Protein AF-A0A075GUI1-F1 (afdb_m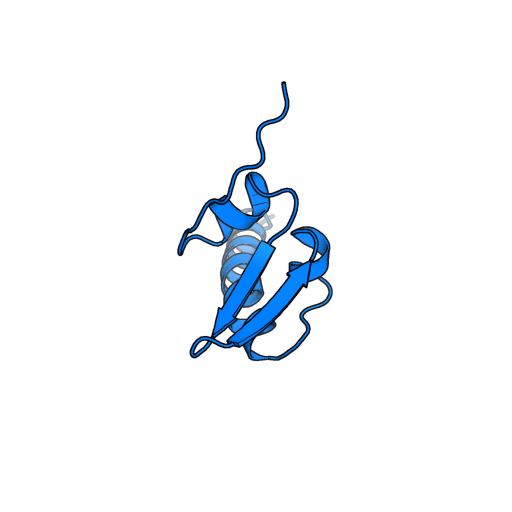onomer_lite)

InterPro domains:
  IPR027417 P-loop containing nucleoside triphosphate hydrolase [G3DSA:3.40.50.300] (1-69)
  IPR027417 P-loop containing nucleoside triphosphate hydrolase [SSF52540] (2-53)
  IPR047641 ABC transporter, ATP-binding protein MalK/UgpC-like [PTHR43875] (1-54)

Organism: NCBI:txid1457955

Structure (mmCIF, N/CA/C/O backbone):
data_AF-A0A075GUI1-F1
#
_entry.id   AF-A0A075GUI1-F1
#
loop_
_atom_site.group_PDB
_atom_site.id
_atom_site.type_symbol
_atom_site.label_atom_id
_atom_site.label_alt_id
_atom_site.label_comp_id
_atom_site.label_asym_id
_atom_site.label_entity_id
_atom_site.label_seq_id
_atom_site.pdbx_PDB_ins_code
_atom_site.Cartn_x
_atom_site.Cartn_y
_atom_site.Cartn_z
_atom_site.occupancy
_atom_site.B_iso_or_equiv
_atom_site.auth_seq_id
_atom_site.auth_comp_id
_atom_site.auth_asym_id
_atom_site.auth_atom_id
_atom_site.pdbx_PDB_model_num
ATOM 1 N N . LEU A 1 1 ? -24.076 7.849 -13.850 1.00 52.34 1 LEU A N 1
ATOM 2 C CA . LEU A 1 1 ? -22.961 7.361 -14.691 1.00 52.34 1 LEU A CA 1
ATOM 3 C C . LEU A 1 1 ? -21.822 6.962 -13.770 1.00 52.34 1 LEU A C 1
ATOM 5 O O . LEU A 1 1 ? -21.525 7.735 -12.870 1.00 52.34 1 LEU A O 1
ATOM 9 N N . GLY A 1 2 ? -21.231 5.787 -13.980 1.00 80.44 2 GLY A N 1
ATOM 10 C CA . GLY A 1 2 ? -19.912 5.448 -13.449 1.00 80.44 2 GLY A CA 1
ATOM 11 C C . GLY A 1 2 ? -18.889 5.712 -14.547 1.00 80.44 2 GLY A C 1
ATOM 12 O O . GLY A 1 2 ? -18.977 5.103 -15.611 1.00 80.44 2 GLY A O 1
ATOM 13 N N . THR A 1 3 ? -17.984 6.660 -14.321 1.00 92.81 3 THR A N 1
ATOM 14 C CA . THR A 1 3 ? -16.851 6.910 -15.218 1.00 92.81 3 THR A CA 1
ATOM 15 C C . THR A 1 3 ? -15.662 6.126 -14.695 1.00 92.81 3 THR A C 1
ATOM 17 O O . THR A 1 3 ? -15.309 6.254 -13.522 1.00 92.81 3 THR A O 1
ATOM 20 N N . THR A 1 4 ? -15.031 5.330 -15.555 1.00 94.88 4 THR A N 1
ATOM 21 C CA . THR A 1 4 ? -13.777 4.66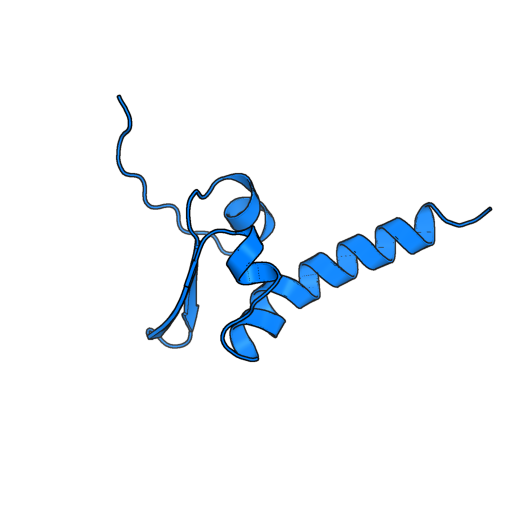3 -15.205 1.00 94.88 4 THR A CA 1
ATOM 22 C C . THR A 1 4 ? -12.735 5.720 -14.861 1.00 94.88 4 THR A C 1
ATOM 24 O O . THR A 1 4 ? -12.403 6.561 -15.694 1.00 94.88 4 THR A O 1
ATOM 27 N N . THR A 1 5 ? -12.244 5.676 -13.627 1.00 95.56 5 THR A N 1
ATOM 28 C CA . THR A 1 5 ? -11.277 6.637 -13.095 1.00 95.56 5 THR A CA 1
ATOM 29 C C . THR A 1 5 ? -10.002 5.900 -12.727 1.00 95.56 5 THR A C 1
ATOM 31 O O . THR A 1 5 ? -10.056 4.830 -12.126 1.00 95.56 5 THR A O 1
ATOM 34 N N . VAL A 1 6 ? -8.860 6.484 -13.080 1.00 95.38 6 VAL A N 1
ATOM 35 C CA . VAL A 1 6 ? -7.550 6.053 -12.591 1.00 95.38 6 VAL A CA 1
ATOM 36 C C . VAL A 1 6 ? -7.003 7.182 -11.731 1.00 95.38 6 VAL A C 1
ATOM 38 O O . VAL A 1 6 ? -6.893 8.314 -12.200 1.00 95.38 6 VAL A O 1
ATOM 41 N N . TYR A 1 7 ? -6.691 6.871 -10.477 1.00 95.31 7 TYR A N 1
ATOM 42 C CA . TYR A 1 7 ? -6.129 7.805 -9.508 1.00 95.31 7 TYR A CA 1
ATOM 43 C C . TYR A 1 7 ? -4.762 7.291 -9.058 1.00 95.31 7 TYR A C 1
ATOM 45 O O . TYR A 1 7 ? -4.617 6.106 -8.762 1.00 95.31 7 TYR A O 1
ATOM 53 N N . VAL A 1 8 ? -3.758 8.169 -9.050 1.00 95.75 8 VAL A N 1
ATOM 54 C CA . VAL A 1 8 ? -2.374 7.830 -8.694 1.00 95.75 8 VAL A CA 1
ATOM 55 C C . VAL A 1 8 ? -1.982 8.657 -7.485 1.00 95.75 8 VAL A C 1
ATOM 57 O O . VAL A 1 8 ? -2.073 9.882 -7.515 1.00 95.75 8 VAL A O 1
ATOM 60 N N . THR A 1 9 ? -1.528 7.983 -6.436 1.00 93.56 9 THR A N 1
ATOM 61 C CA . THR A 1 9 ? -1.132 8.611 -5.179 1.00 93.56 9 THR A CA 1
ATOM 62 C C . THR A 1 9 ? 0.071 7.894 -4.581 1.00 93.56 9 THR A C 1
ATOM 64 O O . THR A 1 9 ? 0.343 6.736 -4.901 1.00 93.56 9 THR A O 1
ATOM 67 N N . HIS A 1 10 ? 0.795 8.611 -3.728 1.00 90.88 10 HIS A N 1
ATOM 68 C CA . HIS A 1 10 ? 1.837 8.043 -2.874 1.00 90.88 10 HIS A CA 1
ATOM 69 C C . HIS A 1 10 ? 1.295 7.730 -1.469 1.00 90.88 10 HIS A C 1
ATOM 71 O O . HIS A 1 10 ? 2.008 7.133 -0.667 1.00 90.88 10 HIS A O 1
ATOM 77 N N . ASP A 1 11 ? 0.054 8.134 -1.169 1.00 90.25 11 ASP A N 1
ATOM 78 C CA . ASP A 1 11 ? -0.597 7.933 0.120 1.00 90.25 11 ASP A CA 1
ATOM 79 C C . ASP A 1 11 ? -1.417 6.636 0.116 1.00 90.25 11 ASP A C 1
ATOM 81 O O . ASP A 1 11 ? -2.342 6.433 -0.678 1.00 90.25 11 ASP A O 1
ATOM 85 N N . GLN A 1 12 ? -1.072 5.741 1.034 1.00 89.62 12 GLN A N 1
ATOM 86 C CA . GLN A 1 12 ? -1.741 4.456 1.179 1.00 89.62 12 GLN A CA 1
ATOM 87 C C . GLN A 1 12 ? -3.172 4.616 1.702 1.00 89.62 12 GLN A C 1
ATOM 89 O O . GLN A 1 12 ? -4.044 3.856 1.293 1.00 89.62 12 GLN A O 1
ATOM 94 N N . ILE A 1 13 ? -3.456 5.608 2.549 1.00 90.19 13 ILE A N 1
ATOM 95 C CA . ILE A 1 13 ? -4.799 5.857 3.089 1.00 90.19 13 ILE A CA 1
ATOM 96 C C . ILE A 1 13 ? -5.744 6.269 1.959 1.00 90.19 13 ILE A C 1
ATOM 98 O O . ILE A 1 13 ? -6.863 5.758 1.876 1.00 90.19 13 ILE A O 1
ATOM 102 N N . GLU A 1 14 ? -5.298 7.131 1.045 1.00 92.00 14 GLU A N 1
ATOM 103 C CA . GLU A 1 14 ? -6.084 7.499 -0.139 1.00 92.00 14 GLU A CA 1
ATOM 104 C C . GLU A 1 14 ? -6.381 6.274 -1.014 1.00 92.00 14 GLU A C 1
ATOM 106 O O . GLU A 1 14 ? -7.529 6.050 -1.405 1.00 92.00 14 GLU A O 1
ATOM 111 N N . ALA A 1 15 ? -5.373 5.436 -1.271 1.00 92.56 15 ALA A N 1
ATOM 112 C CA . ALA A 1 15 ? -5.548 4.211 -2.048 1.00 92.56 15 ALA A CA 1
ATOM 113 C C . ALA A 1 15 ? -6.512 3.221 -1.367 1.00 92.56 15 ALA A C 1
ATOM 115 O O . ALA A 1 15 ? -7.328 2.592 -2.039 1.00 92.56 15 ALA A O 1
ATOM 116 N N . MET A 1 16 ? -6.457 3.111 -0.038 1.00 91.81 16 MET A N 1
ATOM 117 C CA . MET A 1 16 ? -7.280 2.182 0.741 1.00 91.81 16 MET A CA 1
ATOM 118 C C . MET A 1 16 ? -8.737 2.628 0.900 1.00 91.81 16 MET A C 1
ATOM 120 O O . MET A 1 16 ? -9.610 1.784 1.096 1.00 91.81 16 MET A O 1
ATOM 124 N N . THR A 1 17 ? -9.009 3.932 0.832 1.00 92.31 17 THR A N 1
ATOM 125 C CA . THR A 1 17 ? -10.344 4.498 1.095 1.00 92.31 17 THR A CA 1
ATOM 126 C C . THR A 1 17 ? -11.125 4.838 -0.170 1.00 92.31 17 THR A C 1
ATOM 128 O O . THR A 1 17 ? -12.353 4.775 -0.151 1.00 92.31 17 THR A O 1
ATOM 131 N N . LEU A 1 18 ? -10.442 5.191 -1.263 1.00 93.31 18 LEU A N 1
ATOM 132 C CA . LEU A 1 18 ? -11.088 5.673 -2.489 1.00 93.31 18 LEU A CA 1
ATOM 133 C C . LEU A 1 18 ? -11.186 4.617 -3.590 1.00 93.31 18 LEU A C 1
ATOM 135 O O . LEU A 1 18 ? -12.067 4.713 -4.443 1.00 93.31 18 LEU A O 1
ATOM 139 N N . ALA A 1 19 ? -10.268 3.651 -3.627 1.00 94.94 19 ALA A N 1
ATOM 140 C CA . ALA A 1 19 ? -10.140 2.762 -4.771 1.00 94.94 19 ALA A CA 1
ATOM 141 C C . ALA A 1 19 ? -11.000 1.499 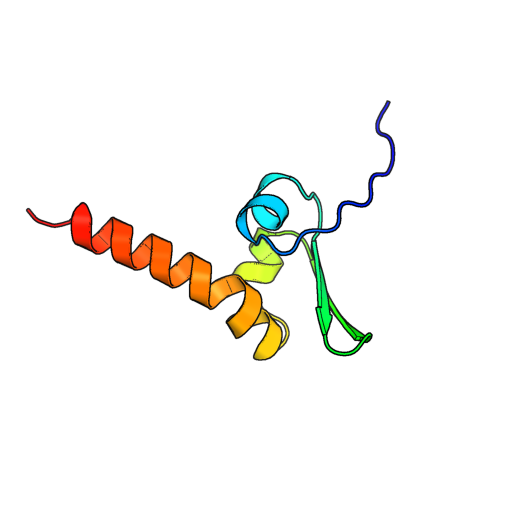-4.632 1.00 94.94 19 ALA A C 1
ATOM 143 O O . ALA A 1 19 ? -10.938 0.794 -3.628 1.00 94.94 19 ALA A O 1
ATOM 144 N N . ASP A 1 20 ? -11.705 1.129 -5.703 1.00 95.69 20 ASP A N 1
ATOM 145 C CA . ASP A 1 20 ? -12.308 -0.207 -5.813 1.00 95.69 20 ASP A CA 1
ATOM 146 C C . ASP A 1 20 ? -11.224 -1.300 -5.890 1.00 95.69 20 ASP A C 1
ATOM 148 O O . ASP A 1 20 ? -11.399 -2.430 -5.425 1.00 95.69 20 ASP A O 1
ATOM 152 N N . ARG A 1 21 ? -10.087 -0.968 -6.517 1.00 95.94 21 ARG A N 1
ATOM 153 C CA . ARG A 1 21 ? -8.910 -1.826 -6.686 1.00 95.94 21 ARG A CA 1
ATOM 154 C C . ARG A 1 21 ? -7.641 -0.986 -6.681 1.00 95.94 21 ARG A C 1
ATOM 156 O O . ARG A 1 21 ? -7.616 0.094 -7.263 1.00 95.94 21 ARG A O 1
ATOM 163 N N . ILE A 1 22 ? -6.576 -1.526 -6.102 1.00 96.00 22 ILE A N 1
ATOM 164 C CA . ILE A 1 22 ? -5.258 -0.892 -6.037 1.00 96.00 22 ILE A CA 1
ATOM 165 C C . ILE A 1 22 ? -4.304 -1.655 -6.949 1.00 96.00 22 ILE A C 1
ATOM 167 O O . ILE A 1 22 ? -4.285 -2.887 -6.932 1.00 96.00 22 ILE A O 1
ATOM 171 N N . ALA A 1 23 ? -3.511 -0.924 -7.729 1.00 96.81 23 ALA A N 1
ATOM 172 C CA . ALA A 1 23 ? -2.366 -1.445 -8.465 1.00 96.81 23 ALA A CA 1
ATOM 173 C C . ALA A 1 23 ? -1.082 -0.911 -7.819 1.00 96.81 23 ALA A C 1
ATOM 175 O O . ALA A 1 23 ? -0.878 0.299 -7.758 1.00 96.81 23 ALA A O 1
ATOM 176 N N . ILE A 1 24 ? -0.234 -1.810 -7.324 1.00 95.38 24 ILE A N 1
ATOM 177 C CA . ILE A 1 24 ? 1.031 -1.473 -6.664 1.00 95.38 24 ILE A CA 1
ATOM 178 C C . ILE A 1 24 ? 2.159 -1.757 -7.646 1.00 95.38 24 ILE A C 1
ATOM 180 O O . ILE A 1 24 ? 2.240 -2.864 -8.180 1.00 95.38 24 ILE A O 1
ATOM 184 N N . MET A 1 25 ? 3.013 -0.768 -7.893 1.00 95.00 25 MET A N 1
ATOM 185 C CA . MET A 1 25 ? 4.100 -0.854 -8.866 1.00 95.00 25 MET A CA 1
ATOM 186 C C . MET A 1 25 ? 5.450 -0.598 -8.200 1.00 95.00 25 MET A C 1
ATOM 188 O O . MET A 1 25 ? 5.550 0.252 -7.320 1.00 95.00 25 MET A O 1
ATOM 192 N N . ASP A 1 26 ? 6.477 -1.303 -8.664 1.00 94.50 26 ASP A N 1
ATOM 193 C CA . ASP A 1 26 ? 7.874 -1.102 -8.274 1.00 94.50 26 ASP A CA 1
ATOM 194 C C . ASP A 1 26 ? 8.777 -1.272 -9.495 1.00 94.50 26 ASP A C 1
ATOM 196 O O . ASP A 1 26 ? 8.577 -2.190 -10.287 1.00 94.50 26 ASP A O 1
ATOM 200 N N . GLY A 1 27 ? 9.735 -0.365 -9.691 1.00 93.94 27 GLY A N 1
ATOM 201 C CA . GLY A 1 27 ? 10.675 -0.437 -10.819 1.00 93.94 27 GLY A CA 1
ATOM 202 C C . GLY A 1 27 ? 10.039 -0.453 -12.220 1.00 93.94 27 GLY A C 1
ATOM 203 O O . GLY A 1 27 ? 10.683 -0.883 -13.170 1.00 93.94 27 GLY A O 1
ATOM 204 N N . GLY A 1 28 ? 8.788 0.001 -12.363 1.00 95.31 28 GLY A N 1
ATOM 205 C CA . GLY A 1 28 ? 8.021 -0.086 -13.615 1.00 95.31 28 GLY A CA 1
ATOM 206 C C . GLY A 1 28 ? 7.241 -1.394 -13.798 1.00 95.31 28 GLY A C 1
ATOM 207 O O . GLY A 1 28 ? 6.505 -1.521 -14.773 1.00 95.31 28 GLY A O 1
ATOM 208 N N . GLU A 1 29 ? 7.336 -2.323 -12.849 1.00 96.62 29 GLU A N 1
ATOM 209 C CA . GLU A 1 29 ? 6.656 -3.618 -12.859 1.00 96.62 29 GLU A CA 1
ATOM 210 C C . GLU A 1 29 ? 5.460 -3.629 -11.899 1.00 96.62 29 GLU A C 1
ATOM 212 O O . GLU A 1 29 ? 5.526 -3.105 -10.781 1.00 96.62 29 GLU A O 1
ATOM 217 N N . LEU A 1 30 ? 4.355 -4.254 -12.318 1.00 96.69 30 LEU A N 1
ATOM 218 C CA . LEU A 1 30 ? 3.169 -4.435 -11.479 1.00 96.69 30 LEU A CA 1
ATOM 219 C C . LEU A 1 30 ? 3.418 -5.547 -10.455 1.00 96.69 30 LEU A C 1
ATOM 221 O O . LEU A 1 30 ? 3.544 -6.715 -10.811 1.00 96.69 30 LEU A O 1
ATOM 225 N N . GLN A 1 31 ? 3.412 -5.184 -9.179 1.00 97.44 31 GLN A N 1
ATOM 226 C CA . GLN A 1 31 ? 3.651 -6.105 -8.070 1.00 97.44 31 GLN A CA 1
ATOM 227 C C . GLN A 1 31 ? 2.366 -6.807 -7.627 1.00 97.44 31 GLN A C 1
ATOM 229 O O . GLN A 1 31 ? 2.364 -8.010 -7.375 1.00 97.44 31 GLN A O 1
ATOM 234 N N . GLN A 1 32 ? 1.255 -6.067 -7.543 1.00 97.38 32 GLN A N 1
ATOM 235 C CA . GLN A 1 32 ? -0.046 -6.615 -7.157 1.00 97.38 32 GLN A CA 1
ATOM 236 C C . GLN A 1 32 ? -1.195 -5.748 -7.676 1.00 97.38 32 GLN A C 1
ATOM 238 O O . GLN A 1 32 ? -1.093 -4.524 -7.709 1.00 97.38 32 GLN A O 1
ATOM 243 N N . HIS A 1 33 ? -2.309 -6.387 -8.050 1.00 97.50 33 HIS A N 1
ATOM 244 C CA . HIS A 1 33 ? -3.555 -5.712 -8.415 1.00 97.50 33 HIS A CA 1
ATOM 245 C C . HIS A 1 33 ? -4.768 -6.398 -7.772 1.00 97.50 33 HIS A C 1
ATOM 247 O O . HIS A 1 33 ? -5.268 -7.411 -8.270 1.00 97.50 33 HIS A O 1
ATOM 253 N N . ALA A 1 34 ? -5.268 -5.840 -6.673 1.00 97.31 34 ALA A N 1
ATOM 254 C CA . ALA A 1 34 ? -6.316 -6.449 -5.853 1.00 97.31 34 ALA A CA 1
ATOM 255 C C . ALA A 1 34 ? -7.201 -5.384 -5.175 1.00 97.31 34 ALA A C 1
ATOM 257 O O . ALA A 1 34 ? -6.818 -4.213 -5.141 1.00 97.31 34 ALA A O 1
ATOM 258 N N . PRO A 1 35 ? -8.384 -5.749 -4.643 1.00 97.25 35 PRO A N 1
ATOM 259 C CA . PRO A 1 35 ? -9.129 -4.872 -3.740 1.00 97.25 35 PRO A CA 1
ATOM 260 C C . PRO A 1 35 ? -8.268 -4.441 -2.539 1.00 97.25 35 PRO A C 1
ATOM 262 O O . PRO A 1 35 ? -7.427 -5.236 -2.107 1.00 97.25 35 PRO A O 1
ATOM 265 N N . PRO A 1 36 ? -8.498 -3.247 -1.958 1.00 95.31 36 PRO A N 1
ATOM 266 C CA . PRO A 1 36 ? -7.697 -2.716 -0.852 1.00 95.31 36 PRO A CA 1
ATOM 267 C C . PRO A 1 36 ? -7.440 -3.708 0.289 1.00 95.31 36 PRO A C 1
ATOM 269 O O . PRO A 1 36 ? -6.297 -3.989 0.642 1.00 95.31 36 PRO A O 1
ATOM 272 N N . LEU A 1 37 ? -8.505 -4.319 0.816 1.00 94.50 37 LEU A N 1
ATOM 273 C CA . LEU A 1 37 ? -8.403 -5.265 1.930 1.00 94.50 37 LEU A CA 1
ATOM 274 C C . LEU A 1 37 ? -7.649 -6.545 1.559 1.00 94.50 37 LEU A C 1
ATOM 276 O O . LEU A 1 37 ? -6.966 -7.114 2.402 1.00 94.50 37 LEU A O 1
ATOM 280 N N . THR A 1 38 ? -7.748 -7.001 0.310 1.00 96.06 38 THR A N 1
ATOM 281 C CA . THR A 1 38 ? -6.979 -8.158 -0.162 1.00 96.06 38 THR A CA 1
ATOM 282 C C . THR A 1 38 ? -5.502 -7.805 -0.290 1.00 96.06 38 THR A C 1
ATOM 284 O O . THR A 1 38 ? -4.665 -8.583 0.140 1.00 96.06 38 THR A O 1
ATOM 287 N N . ALA A 1 39 ? -5.169 -6.626 -0.827 1.00 93.94 39 ALA A N 1
ATOM 288 C CA . ALA A 1 39 ? -3.779 -6.177 -0.921 1.00 93.94 39 ALA A CA 1
ATOM 289 C C . ALA A 1 39 ? -3.116 -6.040 0.461 1.00 93.94 39 ALA A C 1
ATOM 291 O O . ALA A 1 39 ? -1.937 -6.352 0.603 1.00 93.94 39 ALA A O 1
ATOM 292 N N . TYR A 1 40 ? -3.881 -5.617 1.472 1.00 92.62 40 TYR A N 1
ATOM 293 C CA . TYR A 1 40 ? -3.405 -5.491 2.849 1.00 92.62 40 TYR A CA 1
ATOM 294 C C . TYR A 1 40 ? -3.278 -6.842 3.578 1.00 92.62 40 TYR A C 1
ATOM 296 O O . TYR A 1 40 ? -2.251 -7.108 4.195 1.00 92.62 40 TYR A O 1
ATOM 304 N N . ASN A 1 41 ? -4.295 -7.710 3.503 1.00 93.94 41 ASN A N 1
ATOM 305 C CA . ASN A 1 41 ? -4.299 -8.987 4.233 1.00 93.94 41 ASN A CA 1
ATOM 306 C C . ASN A 1 41 ? -3.464 -10.082 3.549 1.00 93.94 41 ASN A C 1
ATOM 308 O O . ASN A 1 41 ? -2.934 -10.969 4.215 1.00 93.94 41 ASN A O 1
ATOM 312 N N . GLU A 1 42 ? -3.363 -10.036 2.220 1.00 95.50 42 GLU A N 1
ATOM 313 C CA . GLU A 1 42 ? -2.712 -11.047 1.385 1.00 95.50 42 GLU A CA 1
ATOM 314 C C . GLU A 1 42 ? -1.705 -10.374 0.430 1.00 95.50 42 GLU A C 1
ATOM 316 O O . GLU A 1 42 ? -1.916 -10.334 -0.791 1.00 95.50 42 GLU A O 1
ATOM 321 N N . PRO A 1 43 ? -0.607 -9.800 0.958 1.00 95.69 43 PRO A N 1
ATOM 322 C CA . PRO A 1 43 ? 0.409 -9.170 0.128 1.00 95.69 43 PRO A CA 1
ATOM 323 C C . PRO A 1 43 ? 1.120 -10.219 -0.737 1.00 95.69 43 PRO A C 1
ATOM 325 O O . PRO A 1 43 ? 1.564 -11.259 -0.252 1.00 95.69 43 PRO A O 1
ATOM 328 N N . ALA A 1 44 ? 1.256 -9.933 -2.031 1.00 96.44 44 ALA A N 1
ATOM 329 C CA . ALA A 1 44 ? 1.822 -10.859 -3.011 1.00 96.44 44 ALA A CA 1
ATOM 330 C C . ALA A 1 44 ? 3.341 -11.049 -2.863 1.00 96.44 44 ALA A C 1
ATOM 332 O O . ALA A 1 44 ? 3.883 -12.056 -3.318 1.00 96.44 44 ALA A O 1
ATOM 333 N N . ASN A 1 45 ? 4.038 -10.081 -2.260 1.00 94.88 45 ASN A N 1
ATOM 334 C CA . ASN A 1 45 ? 5.473 -10.136 -1.999 1.00 94.88 45 ASN A CA 1
ATOM 335 C C . ASN A 1 45 ? 5.881 -9.195 -0.847 1.00 94.88 45 ASN A C 1
ATOM 337 O O . ASN A 1 45 ? 5.083 -8.387 -0.362 1.00 94.88 45 ASN A O 1
ATOM 341 N N . ASP A 1 46 ? 7.144 -9.297 -0.423 1.00 93.00 46 ASP A N 1
ATOM 3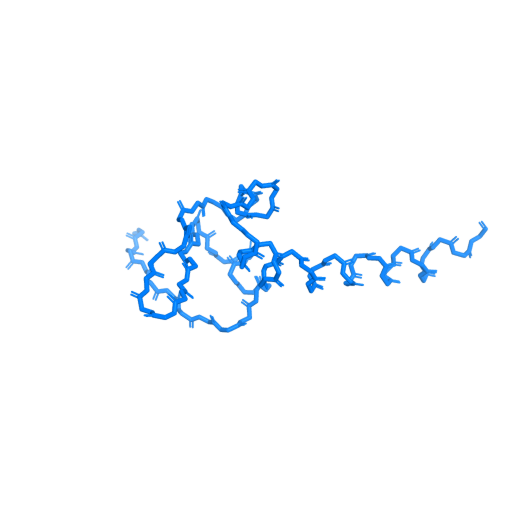42 C CA . ASP A 1 46 ? 7.691 -8.511 0.691 1.00 93.00 46 ASP A CA 1
ATOM 343 C C . ASP A 1 46 ? 7.694 -7.003 0.421 1.00 93.00 46 ASP A C 1
ATOM 345 O O . ASP A 1 46 ? 7.531 -6.216 1.355 1.00 93.00 46 ASP A O 1
ATOM 349 N N . PHE A 1 47 ? 7.830 -6.589 -0.844 1.00 93.56 47 PHE A N 1
ATOM 350 C CA . PHE A 1 47 ? 7.725 -5.182 -1.217 1.00 93.56 47 PHE A CA 1
ATOM 351 C C . PHE A 1 47 ? 6.319 -4.653 -0.934 1.00 93.56 47 PHE A C 1
ATOM 353 O O . PHE A 1 47 ? 6.182 -3.647 -0.244 1.00 93.56 47 PHE A O 1
ATOM 360 N N . VAL A 1 48 ? 5.270 -5.347 -1.390 1.00 93.50 48 VAL A N 1
ATOM 361 C CA . VAL A 1 48 ? 3.881 -4.933 -1.141 1.00 93.50 48 VAL A CA 1
ATOM 362 C C . VAL A 1 48 ? 3.586 -4.893 0.355 1.00 93.50 48 VAL A C 1
ATOM 364 O O . VAL A 1 48 ? 3.020 -3.914 0.838 1.00 93.50 48 VAL A O 1
ATOM 367 N N . LYS A 1 49 ? 4.031 -5.904 1.106 1.00 92.56 49 LYS A N 1
ATOM 368 C CA . LYS A 1 49 ? 3.883 -5.930 2.566 1.00 92.56 49 LYS A CA 1
ATOM 369 C C . LYS A 1 49 ? 4.576 -4.737 3.233 1.00 92.56 49 LYS A C 1
ATOM 371 O O . LYS A 1 49 ? 4.002 -4.091 4.106 1.00 92.56 49 LYS A O 1
ATOM 376 N N . GLY A 1 50 ? 5.810 -4.438 2.832 1.00 89.75 50 GLY A N 1
ATOM 377 C CA . GLY A 1 50 ? 6.586 -3.328 3.384 1.00 89.75 50 GLY A CA 1
ATOM 378 C C . GLY A 1 50 ? 6.042 -1.955 2.991 1.00 89.75 50 GLY A C 1
ATOM 379 O O . GLY A 1 50 ? 6.081 -1.034 3.802 1.00 89.75 50 GLY A O 1
ATOM 380 N N . PHE A 1 51 ? 5.526 -1.828 1.771 1.00 87.94 51 PHE A N 1
ATOM 381 C CA . PHE A 1 51 ? 4.989 -0.586 1.232 1.00 87.94 51 PHE A CA 1
ATOM 382 C C . PHE A 1 51 ? 3.597 -0.269 1.781 1.00 87.94 51 PHE A C 1
ATOM 384 O O . PHE A 1 51 ? 3.355 0.865 2.172 1.00 87.94 51 PHE A O 1
ATOM 391 N N . LEU A 1 52 ? 2.688 -1.249 1.817 1.00 86.31 52 LEU A N 1
ATOM 392 C CA . LEU A 1 52 ? 1.286 -1.031 2.181 1.00 86.31 52 LEU A CA 1
ATOM 393 C C . LEU A 1 52 ? 1.004 -1.295 3.664 1.00 86.31 52 LEU A C 1
ATOM 395 O O . LEU A 1 52 ? 0.329 -0.498 4.307 1.00 86.31 52 LEU A O 1
ATOM 399 N N . CYS A 1 53 ? 1.488 -2.412 4.212 1.00 81.56 53 CYS A N 1
ATOM 400 C CA . CYS A 1 53 ? 1.071 -2.858 5.544 1.00 81.56 53 CYS A CA 1
ATOM 401 C C . CYS A 1 53 ? 1.845 -2.145 6.649 1.00 81.56 53 CYS A C 1
ATOM 403 O O . CYS A 1 53 ? 1.234 -1.631 7.576 1.00 81.56 53 CYS A O 1
ATOM 405 N N . LYS A 1 54 ? 3.177 -2.047 6.532 1.00 78.69 54 LYS A N 1
ATOM 406 C CA . LYS A 1 54 ? 4.045 -1.569 7.623 1.00 78.69 54 LYS A CA 1
ATOM 407 C C . LYS A 1 54 ? 3.606 -0.221 8.206 1.00 78.69 54 LYS A C 1
ATOM 409 O O . LYS A 1 54 ? 3.566 -0.060 9.418 1.00 78.69 54 LYS A O 1
ATOM 414 N N . HIS A 1 55 ? 3.270 0.736 7.348 1.00 77.56 55 HIS A N 1
ATOM 415 C CA . HIS A 1 55 ? 2.881 2.069 7.797 1.00 77.56 55 HIS A CA 1
ATOM 416 C C . HIS A 1 55 ? 1.481 2.091 8.431 1.00 77.56 55 HIS A C 1
ATOM 418 O O . HIS A 1 55 ? 1.262 2.761 9.437 1.00 77.56 55 HIS A O 1
ATOM 424 N N . ILE A 1 56 ? 0.538 1.325 7.876 1.00 77.81 56 ILE A N 1
ATOM 425 C CA . ILE A 1 56 ? -0.815 1.185 8.430 1.00 77.81 56 ILE A CA 1
ATOM 426 C C . ILE A 1 56 ? -0.763 0.464 9.785 1.00 77.81 56 ILE A C 1
ATOM 428 O O . ILE A 1 56 ? -1.420 0.894 10.733 1.00 77.81 56 ILE A O 1
ATOM 432 N N . ASP A 1 57 ? 0.059 -0.576 9.902 1.00 81.94 57 ASP A N 1
ATOM 433 C CA . ASP A 1 57 ? 0.248 -1.344 11.133 1.00 81.94 57 ASP A CA 1
ATOM 434 C C . ASP A 1 57 ? 0.838 -0.472 12.248 1.00 81.94 57 ASP A C 1
ATOM 436 O O . ASP A 1 57 ? 0.332 -0.496 13.367 1.00 81.94 57 ASP A O 1
ATOM 440 N N . GLU A 1 58 ? 1.835 0.366 11.939 1.00 79.44 58 GLU A N 1
ATOM 441 C CA . GLU A 1 58 ? 2.413 1.334 12.884 1.00 79.44 58 GLU A CA 1
ATOM 442 C C . GLU A 1 58 ? 1.356 2.320 13.420 1.00 79.44 58 GLU A C 1
ATOM 444 O O . GLU A 1 58 ? 1.341 2.637 14.615 1.00 79.44 58 GLU A O 1
ATOM 449 N N . ILE A 1 59 ? 0.437 2.785 12.565 1.00 79.56 59 ILE A N 1
ATOM 450 C CA . ILE A 1 59 ? -0.671 3.668 12.967 1.00 79.56 59 ILE A CA 1
ATOM 451 C C . ILE A 1 59 ? -1.645 2.929 13.894 1.00 79.56 59 ILE A C 1
ATOM 453 O O . ILE A 1 59 ? -2.028 3.467 14.937 1.00 79.56 59 ILE A O 1
ATOM 457 N N . VAL A 1 60 ? -2.034 1.702 13.539 1.00 81.81 60 VAL A N 1
ATOM 458 C CA . VAL A 1 60 ? -2.958 0.876 14.333 1.00 81.81 60 VAL A CA 1
ATOM 459 C C . VAL A 1 60 ? -2.349 0.526 15.690 1.00 81.81 60 VAL A C 1
ATOM 461 O O . VAL A 1 60 ? -3.012 0.663 16.718 1.00 81.81 60 VAL A O 1
ATOM 464 N N . GLU A 1 61 ? -1.080 0.126 15.719 1.00 83.94 61 GLU A N 1
ATOM 465 C CA . GLU A 1 61 ? -0.351 -0.188 16.948 1.00 83.94 61 GLU A CA 1
ATOM 466 C C . GLU A 1 61 ? -0.244 1.039 17.860 1.00 83.94 61 GLU A C 1
ATOM 468 O O . GLU A 1 61 ? -0.542 0.957 19.053 1.00 83.94 61 GLU A O 1
ATOM 473 N N . THR A 1 62 ? 0.105 2.201 17.300 1.00 83.19 62 THR A N 1
ATOM 474 C CA . THR A 1 62 ? 0.178 3.460 18.054 1.00 83.19 62 THR A CA 1
ATOM 475 C C . THR A 1 62 ? -1.176 3.823 18.661 1.00 83.19 62 THR A C 1
ATOM 477 O O . THR A 1 62 ? -1.246 4.180 19.838 1.00 83.19 62 THR A O 1
ATOM 480 N N . ALA A 1 63 ? -2.260 3.700 17.892 1.00 83.31 63 ALA A N 1
ATOM 481 C CA . ALA A 1 63 ? -3.609 3.961 18.382 1.00 83.31 63 ALA A CA 1
ATOM 482 C C . ALA A 1 63 ? -3.988 3.004 19.523 1.00 83.31 63 ALA A C 1
ATOM 484 O O . ALA A 1 63 ? -4.420 3.459 20.582 1.00 83.31 63 ALA A O 1
ATOM 48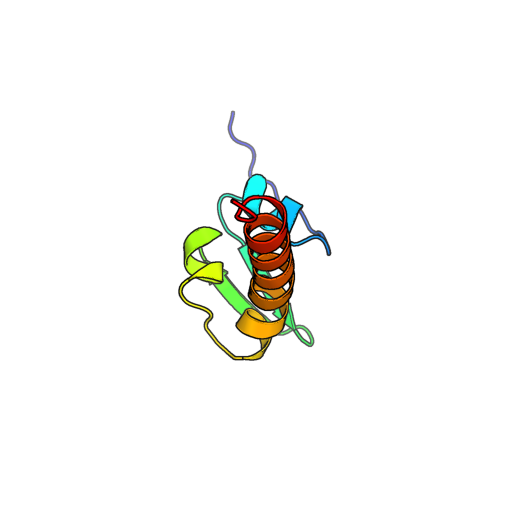5 N N . ASN A 1 64 ? -3.761 1.700 19.355 1.00 85.38 64 ASN A N 1
ATOM 486 C CA . ASN A 1 64 ? -4.033 0.707 20.396 1.00 85.38 64 ASN A CA 1
ATOM 487 C C . ASN A 1 64 ? -3.247 1.005 21.680 1.00 85.38 64 ASN A C 1
ATOM 489 O O . ASN A 1 64 ? -3.814 0.969 22.765 1.00 85.38 64 ASN A O 1
ATOM 493 N N . ASN A 1 65 ? -1.974 1.390 21.576 1.00 86.06 65 ASN A N 1
ATOM 494 C CA . ASN A 1 65 ? -1.150 1.727 22.740 1.00 86.06 65 ASN A CA 1
ATOM 495 C C . ASN A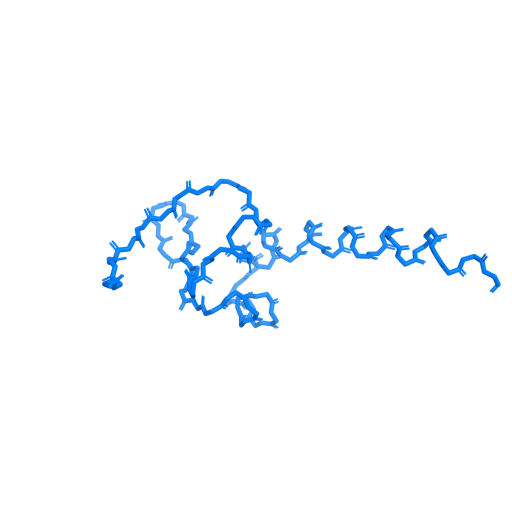 1 65 ? -1.630 2.984 23.486 1.00 86.06 65 ASN A C 1
ATOM 497 O O . ASN A 1 65 ? -1.487 3.063 24.705 1.00 86.06 65 ASN A O 1
ATOM 501 N N . ILE A 1 66 ? -2.194 3.966 22.775 1.00 85.88 66 ILE A N 1
ATOM 502 C CA . ILE A 1 66 ? -2.742 5.192 23.376 1.00 85.88 66 ILE A CA 1
ATOM 503 C C . ILE A 1 66 ? -4.089 4.917 24.055 1.00 85.88 66 ILE A C 1
ATOM 505 O O . ILE A 1 66 ? -4.334 5.416 25.151 1.00 85.88 66 ILE A O 1
ATOM 509 N N . PHE A 1 67 ? -4.963 4.133 23.421 1.00 81.06 67 PHE A N 1
ATOM 510 C CA . PHE A 1 67 ? -6.341 3.922 23.879 1.00 81.06 67 PHE A CA 1
ATOM 511 C C . PHE A 1 67 ? -6.540 2.666 24.747 1.00 81.06 67 PHE A C 1
ATOM 513 O O . PHE A 1 67 ? -7.645 2.448 25.237 1.00 81.06 67 PHE A O 1
ATOM 520 N N . HIS A 1 68 ? -5.506 1.844 24.957 1.00 68.19 68 HIS A N 1
ATOM 521 C CA . HIS A 1 68 ? -5.535 0.685 25.867 1.00 68.19 68 HIS A CA 1
ATOM 522 C C . HIS A 1 68 ? -4.796 0.915 27.197 1.00 68.19 68 HIS A C 1
ATOM 524 O O . HIS A 1 68 ? -4.530 -0.046 27.915 1.00 68.19 68 HIS A O 1
ATOM 530 N N . GLN A 1 69 ? -4.477 2.164 27.561 1.00 55.59 69 GLN A N 1
ATOM 531 C CA . GLN A 1 69 ? -4.088 2.499 28.937 1.00 55.59 69 GLN A CA 1
ATOM 532 C C . GLN A 1 69 ? -5.330 2.601 29.844 1.00 55.59 69 GLN A C 1
ATOM 534 O O . GLN A 1 69 ? -5.737 3.701 30.207 1.00 55.59 69 GLN A O 1
ATOM 539 N N . GLU A 1 70 ? -5.911 1.456 30.208 1.00 53.59 70 GLU A N 1
ATOM 540 C CA . GLU A 1 70 ? -6.659 1.247 31.464 1.00 53.59 70 GLU A CA 1
ATOM 541 C C . GLU A 1 70 ? -6.277 -0.103 32.082 1.00 53.59 70 GLU A C 1
ATOM 543 O O . GLU A 1 70 ? -6.367 -1.133 31.374 1.00 53.59 70 GLU A O 1
#

Sequence (70 aa):
LGTTTVYVTHDQIEAMTLADRIAIMDGGELQQHAPPLTAYNEPANDFVKGFLCKHIDEIVETANNIFHQE

Radius of gyration: 14.15 Å; chains: 1; bounding box: 34×20×47 Å

Foldseek 3Di:
DDDDDDDDDLDLVCCLPPDQWDFDDDPNDTQDIGGNVCLAVPPSDPVSVVSRHPVVVVVVVVVCVVPVPD

Secondary structure (DSSP, 8-state):
-PPP-----S-HHHHHHH-SSEEEEETTEEEEEE-HHHHHHS-SSHHHIIIIIHHHHHHHHHHHHHHT--

pLDDT: mean 89.18, std 9.8, range [52.34, 97.5]